Protein AF-A0AA92TUV5-F1 (afdb_monomer)

Foldseek 3Di:
DLLVVLCVPQPAQAPVPPPAGQSGDGDDVPDDDDSDDDNVRSSVVVVVQLVVQLVLQVLLPPCSSVLSSVCSPPNNVVSCPDPVVVVSVVVSPDGNVPNVPPD

InterPro domains:
  IPR002196 Glycoside hydrolase, family 24 [PF00959] (15-92)
  IPR023346 Lysozyme-like domain superfamily [SSF53955] (4-93)
  IPR023347 Lysozyme domain superfamily [G3DSA:1.10.530.40] (1-102)

Structure (mmCIF, N/CA/C/O backbone):
data_AF-A0AA92TUV5-F1
#
_entry.id   AF-A0AA92TUV5-F1
#
loop_
_atom_site.group_PDB
_atom_site.id
_atom_site.type_symbol
_atom_site.label_atom_id
_atom_site.label_alt_id
_atom_site.label_comp_id
_atom_site.label_asym_id
_atom_site.label_entity_id
_atom_site.label_seq_id
_atom_site.pdbx_PDB_ins_code
_atom_site.Cartn_x
_atom_site.Cartn_y
_atom_site.Cartn_z
_atom_site.occupancy
_atom_site.B_iso_or_equiv
_atom_site.auth_seq_id
_atom_site.auth_comp_id
_atom_site.auth_asym_id
_atom_site.auth_atom_id
_atom_site.pdbx_PDB_model_num
ATOM 1 N N . MET A 1 1 ? -0.036 -15.727 -0.694 1.00 75.81 1 MET A N 1
ATOM 2 C CA . MET A 1 1 ? 1.302 -15.327 -0.212 1.00 75.81 1 MET A CA 1
ATOM 3 C C . MET A 1 1 ? 1.334 -13.852 0.183 1.00 75.81 1 MET A C 1
ATOM 5 O O . MET A 1 1 ? 1.138 -13.599 1.359 1.00 75.81 1 MET A O 1
ATOM 9 N N . ALA A 1 2 ? 1.452 -12.888 -0.743 1.00 84.88 2 ALA A N 1
ATOM 10 C CA . ALA A 1 2 ? 1.657 -11.463 -0.411 1.00 84.88 2 ALA A CA 1
ATOM 11 C C . ALA A 1 2 ? 0.651 -10.871 0.600 1.00 84.88 2 ALA A C 1
ATOM 13 O O . ALA A 1 2 ? 1.059 -10.295 1.602 1.00 84.88 2 ALA A O 1
ATOM 14 N N . VAL A 1 3 ? -0.652 -11.098 0.391 1.00 89.19 3 VAL A N 1
ATOM 15 C CA . VAL A 1 3 ? -1.714 -10.643 1.311 1.00 89.19 3 VAL A CA 1
ATOM 16 C C . VAL A 1 3 ? -1.484 -11.153 2.736 1.00 89.19 3 VAL A C 1
ATOM 18 O O . VAL A 1 3 ? -1.498 -10.370 3.674 1.00 89.19 3 VAL A O 1
ATOM 21 N N . ALA A 1 4 ? -1.232 -12.454 2.907 1.00 90.12 4 ALA A N 1
ATOM 22 C CA . ALA A 1 4 ? -1.035 -13.049 4.229 1.00 90.12 4 ALA A CA 1
ATOM 23 C C . ALA A 1 4 ? 0.224 -12.507 4.926 1.00 90.12 4 ALA A C 1
ATOM 25 O O . ALA A 1 4 ? 0.201 -12.284 6.133 1.00 90.12 4 ALA A O 1
ATOM 26 N N . CYS A 1 5 ? 1.296 -12.253 4.166 1.00 88.88 5 CYS A N 1
ATOM 27 C CA . CYS A 1 5 ? 2.500 -11.616 4.692 1.00 88.88 5 CYS A CA 1
ATOM 28 C C . CYS A 1 5 ? 2.190 -10.206 5.209 1.00 88.88 5 CYS A C 1
ATOM 30 O O . CYS A 1 5 ? 2.459 -9.928 6.371 1.00 88.88 5 CYS A O 1
ATOM 32 N N . ILE A 1 6 ? 1.561 -9.352 4.395 1.00 89.12 6 ILE A N 1
ATOM 33 C CA . ILE A 1 6 ? 1.215 -7.975 4.791 1.00 89.12 6 ILE A CA 1
ATOM 34 C C . ILE A 1 6 ? 0.334 -7.984 6.042 1.00 89.12 6 ILE A C 1
ATOM 36 O O . ILE A 1 6 ? 0.649 -7.316 7.019 1.00 89.12 6 ILE A O 1
ATOM 40 N N . LYS A 1 7 ? -0.710 -8.820 6.071 1.00 92.19 7 LYS A N 1
ATOM 41 C CA . LYS A 1 7 ? -1.584 -8.939 7.245 1.00 92.19 7 LYS A CA 1
ATOM 42 C C . LY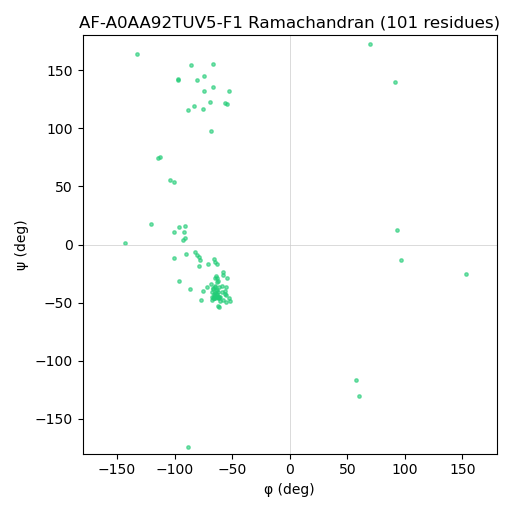S A 1 7 ? -0.836 -9.290 8.529 1.00 92.19 7 LYS A C 1
ATOM 44 O O . LYS A 1 7 ? -1.147 -8.737 9.578 1.00 92.19 7 LYS A O 1
ATOM 49 N N . LYS A 1 8 ? 0.118 -10.222 8.442 1.00 89.44 8 LYS A N 1
ATOM 50 C CA . LYS A 1 8 ? 0.894 -10.702 9.590 1.00 89.44 8 LYS A CA 1
ATOM 51 C C . LYS A 1 8 ? 1.810 -9.620 10.165 1.00 89.44 8 LYS A C 1
ATOM 53 O O . LYS A 1 8 ? 1.989 -9.593 11.376 1.00 89.44 8 LYS A O 1
ATOM 58 N N . TYR A 1 9 ? 2.405 -8.786 9.311 1.00 87.94 9 TYR A N 1
ATOM 59 C CA . TYR A 1 9 ? 3.414 -7.808 9.728 1.00 87.94 9 TYR A CA 1
ATOM 60 C C . TYR A 1 9 ? 2.851 -6.404 9.991 1.00 87.94 9 TYR A C 1
ATOM 62 O O . TYR A 1 9 ? 3.366 -5.732 10.877 1.00 87.94 9 TYR A O 1
ATOM 70 N N . GLU A 1 10 ? 1.798 -5.978 9.288 1.00 88.12 10 GLU A N 1
ATOM 71 C CA . GLU A 1 10 ? 1.174 -4.656 9.488 1.00 88.12 10 GLU A CA 1
ATOM 72 C C . GLU A 1 10 ? 0.106 -4.678 10.592 1.00 88.12 10 GLU A C 1
ATOM 74 O O . GLU A 1 10 ? -0.022 -3.745 11.381 1.00 88.12 10 GLU A O 1
ATOM 79 N N . GLY A 1 11 ? -0.673 -5.762 10.677 1.00 90.00 11 GLY A N 1
ATOM 80 C CA . GLY A 1 11 ? -1.845 -5.814 11.549 1.00 90.00 11 GLY A CA 1
ATOM 81 C C . GLY A 1 11 ? -3.000 -4.917 11.075 1.00 90.00 11 GLY A C 1
ATOM 82 O O . GLY A 1 11 ? -2.900 -4.175 10.099 1.00 90.00 11 GLY A O 1
ATOM 83 N N . LEU A 1 12 ? -4.157 -5.039 11.734 1.00 91.25 12 LEU A N 1
ATOM 84 C CA . LEU A 1 12 ? -5.365 -4.300 11.359 1.00 91.25 12 LEU A CA 1
ATOM 85 C C . LEU A 1 12 ? -5.412 -2.935 12.063 1.00 91.25 12 LEU A C 1
ATOM 87 O O . LEU A 1 12 ? -5.544 -2.842 13.284 1.00 91.25 12 LEU A O 1
ATOM 91 N N . HIS A 1 13 ? -5.359 -1.864 11.283 1.00 90.44 13 HIS A N 1
ATOM 92 C CA . HIS A 1 13 ? -5.416 -0.491 11.755 1.00 90.44 13 HIS A CA 1
ATOM 93 C C . HIS A 1 13 ? -6.833 -0.090 12.172 1.00 90.44 13 HIS A C 1
ATOM 95 O O . HIS A 1 13 ? -7.753 -0.013 11.357 1.00 90.44 13 HIS A O 1
ATOM 101 N N . GLY A 1 14 ? -6.983 0.211 13.464 1.00 86.88 14 GLY A N 1
ATOM 102 C CA . GLY A 1 14 ? -8.152 0.898 14.015 1.00 86.88 14 GLY A CA 1
ATOM 103 C C . GLY A 1 14 ? -8.041 2.435 14.002 1.00 86.88 14 GLY A C 1
ATOM 104 O O . GLY A 1 14 ? -7.033 2.984 13.556 1.00 86.88 14 GLY A O 1
ATOM 105 N N . PRO A 1 15 ? -9.021 3.148 14.595 1.00 86.00 15 PRO A N 1
ATOM 106 C CA . PRO A 1 15 ? -9.150 4.612 14.515 1.00 86.00 15 PRO A CA 1
ATOM 107 C C . PRO A 1 15 ? -7.955 5.426 15.024 1.00 86.00 15 PRO A C 1
ATOM 109 O O . PRO A 1 15 ? -7.779 6.571 14.622 1.00 86.00 15 PRO A O 1
ATOM 112 N N . LYS A 1 16 ? -7.139 4.846 15.911 1.00 87.25 16 LYS A N 1
ATOM 113 C CA . LYS A 1 16 ? -5.954 5.500 16.487 1.00 87.25 16 LYS A CA 1
ATOM 114 C C . LYS A 1 16 ? -4.805 5.665 15.485 1.00 87.25 16 LYS A C 1
ATOM 116 O O . LYS A 1 16 ? -3.909 6.456 15.738 1.00 87.25 16 LYS A O 1
ATOM 121 N N . HIS A 1 17 ? -4.835 4.944 14.363 1.00 85.25 17 HIS A N 1
ATOM 122 C CA . HIS A 1 17 ? -3.774 4.952 13.351 1.00 85.25 17 HIS A CA 1
ATOM 123 C C . HIS A 1 17 ? -4.059 5.909 12.187 1.00 85.25 17 HIS A C 1
ATOM 125 O O . HIS A 1 17 ? -3.421 5.805 11.140 1.00 85.25 17 HIS A O 1
ATOM 131 N N . HIS A 1 18 ? -5.018 6.831 12.336 1.00 82.25 18 HIS A N 1
ATOM 132 C CA . HIS A 1 18 ? -5.322 7.827 11.309 1.00 82.25 18 HIS A CA 1
ATOM 133 C C . HIS A 1 18 ? -4.036 8.575 10.888 1.00 82.25 18 HIS A C 1
ATOM 135 O O . HIS A 1 18 ? -3.276 8.992 11.763 1.00 82.25 18 HIS A O 1
ATOM 141 N N . PRO A 1 19 ? -3.752 8.742 9.580 1.00 90.00 19 PRO A N 1
ATOM 142 C CA . PRO A 1 19 ? -4.641 8.584 8.420 1.00 90.00 19 PRO A CA 1
ATOM 143 C C . PRO A 1 19 ? -4.679 7.187 7.768 1.00 90.00 19 PRO A C 1
ATOM 145 O O . PRO A 1 19 ? -5.145 7.060 6.635 1.00 90.00 19 PRO A O 1
ATOM 148 N N . TYR A 1 20 ? -4.198 6.138 8.435 1.00 90.88 20 TYR A N 1
ATOM 149 C CA . TYR A 1 20 ? -4.170 4.781 7.888 1.00 90.88 20 TYR A CA 1
ATOM 150 C C . TYR A 1 20 ? -5.366 3.936 8.344 1.00 90.88 20 TYR A C 1
ATOM 152 O O . TYR A 1 20 ? -5.799 4.008 9.495 1.00 90.88 20 TYR A O 1
ATOM 160 N N . VAL A 1 21 ? -5.876 3.101 7.438 1.00 92.06 21 VAL A N 1
ATOM 161 C CA . VAL A 1 21 ? -6.997 2.173 7.658 1.00 92.06 21 VAL A CA 1
ATOM 162 C C . VAL A 1 21 ? -6.663 0.776 7.131 1.00 92.06 21 VAL A C 1
ATOM 164 O O . VAL A 1 21 ? -5.726 0.598 6.351 1.00 92.06 21 VAL A O 1
ATOM 167 N N . GLY A 1 22 ? -7.432 -0.234 7.544 1.00 93.31 22 GLY A N 1
ATOM 168 C CA . GLY A 1 22 ? -7.237 -1.606 7.069 1.00 93.31 22 GLY A CA 1
ATOM 169 C C . GLY A 1 22 ? -5.843 -2.134 7.418 1.00 93.31 22 GLY A C 1
ATOM 170 O O . GLY A 1 22 ? -5.425 -2.016 8.559 1.00 93.31 22 GLY A O 1
ATOM 171 N N . TYR A 1 23 ? -5.115 -2.699 6.456 1.00 93.62 23 TYR A N 1
ATOM 172 C CA . TYR A 1 23 ? -3.740 -3.185 6.655 1.00 93.62 23 TYR A CA 1
ATOM 173 C C . TYR A 1 23 ? -2.706 -2.181 6.125 1.00 93.62 23 TYR A C 1
ATOM 175 O O . TYR A 1 23 ? -1.913 -2.515 5.247 1.00 93.62 23 TYR A O 1
ATOM 183 N N . GLY A 1 24 ? -2.779 -0.922 6.566 1.00 89.75 24 GLY A N 1
ATOM 184 C CA . GLY A 1 24 ? -1.813 0.111 6.162 1.00 89.75 24 GLY A CA 1
ATOM 185 C C . GLY A 1 24 ? -2.193 0.966 4.951 1.00 89.75 24 GLY A C 1
ATOM 186 O O . GLY A 1 24 ? -1.351 1.716 4.463 1.00 89.75 24 GLY A O 1
ATOM 187 N N . HIS A 1 25 ? -3.446 0.931 4.484 1.00 90.75 25 HIS A N 1
ATOM 188 C CA . HIS A 1 25 ? -3.891 1.822 3.405 1.00 90.75 25 HIS A CA 1
ATOM 189 C C . HIS A 1 25 ? -3.953 3.265 3.902 1.00 90.75 25 HIS A C 1
ATOM 191 O O . HIS A 1 25 ? -4.662 3.565 4.866 1.00 90.75 25 HIS A O 1
ATOM 197 N N . LYS A 1 26 ? -3.225 4.168 3.244 1.00 89.62 26 LYS A N 1
ATOM 198 C CA . LYS A 1 26 ? -3.274 5.599 3.546 1.00 89.62 26 LYS A CA 1
ATOM 199 C C . LYS A 1 26 ? -4.464 6.223 2.829 1.00 89.62 26 LYS A C 1
ATOM 201 O O . LYS A 1 26 ? -4.485 6.239 1.603 1.00 89.62 26 LYS A O 1
ATOM 206 N N . LEU A 1 27 ? -5.400 6.789 3.588 1.00 88.44 27 LEU A N 1
ATOM 207 C CA . LEU A 1 27 ? -6.536 7.522 3.030 1.00 88.44 27 LEU A CA 1
ATOM 208 C C . LEU A 1 27 ? -6.060 8.655 2.113 1.00 88.44 27 LEU A C 1
ATOM 210 O O . LEU A 1 27 ? -5.323 9.548 2.545 1.00 88.44 27 LEU A O 1
ATOM 214 N N . LEU A 1 28 ? -6.496 8.619 0.854 1.00 87.75 28 LEU A N 1
ATOM 215 C CA . LEU A 1 28 ? -6.272 9.698 -0.103 1.00 87.75 28 LEU A CA 1
ATOM 216 C C . LEU A 1 28 ? -7.367 10.773 0.019 1.00 87.75 28 LEU A C 1
ATOM 218 O O . LEU A 1 28 ? -8.486 10.470 0.446 1.00 87.75 28 LEU A O 1
ATOM 222 N N . PRO A 1 29 ? -7.089 12.033 -0.370 1.00 86.12 29 PRO A N 1
ATOM 223 C CA . PRO A 1 29 ? -8.108 13.078 -0.405 1.00 86.12 29 PRO A CA 1
ATOM 224 C C . PRO A 1 29 ? -9.320 12.640 -1.243 1.00 86.12 29 PRO A C 1
ATOM 226 O O . PRO A 1 29 ? -9.182 12.317 -2.419 1.00 86.12 29 PRO A O 1
ATOM 229 N N . GLY A 1 30 ? -10.504 12.609 -0.626 1.00 85.56 30 GLY A N 1
ATOM 230 C CA . GLY A 1 30 ? -11.758 12.198 -1.271 1.00 85.56 30 GLY A CA 1
ATOM 231 C C . GLY A 1 30 ? -12.168 10.738 -1.042 1.00 85.56 30 GLY A C 1
ATOM 232 O O . GLY A 1 30 ? -13.334 10.404 -1.258 1.00 85.56 30 GLY A O 1
ATOM 233 N N . GLU A 1 31 ? -11.280 9.877 -0.540 1.00 87.38 31 GLU A N 1
ATOM 234 C CA . GLU A 1 31 ? -11.659 8.520 -0.140 1.00 87.38 31 GLU A CA 1
ATOM 235 C C . GLU A 1 31 ? -12.442 8.532 1.179 1.00 87.38 31 GLU A C 1
ATOM 237 O O . GLU A 1 31 ? -12.040 9.144 2.168 1.00 87.38 31 GLU A O 1
ATOM 242 N N . LYS A 1 32 ? -13.573 7.820 1.206 1.00 84.38 32 LYS A N 1
ATOM 243 C CA . LYS A 1 32 ? -14.426 7.679 2.393 1.00 84.38 32 LYS A CA 1
ATOM 244 C C . LYS A 1 32 ? -14.399 6.238 2.890 1.00 84.38 32 LYS A C 1
ATOM 246 O O . LYS A 1 32 ? -15.356 5.492 2.699 1.00 84.38 32 LYS A O 1
ATOM 251 N N . PHE A 1 33 ? -13.300 5.843 3.529 1.00 86.56 33 PHE A N 1
ATOM 252 C CA . PHE A 1 33 ? -13.239 4.577 4.264 1.00 86.56 33 PHE A CA 1
ATOM 253 C C . PHE A 1 33 ? -13.498 4.793 5.754 1.00 86.56 33 PHE A C 1
ATOM 255 O O . PHE A 1 33 ? -13.047 5.770 6.349 1.00 86.56 33 PHE A O 1
ATOM 262 N N . SER A 1 34 ? -14.226 3.856 6.363 1.00 82.88 34 SER A N 1
ATOM 263 C CA . SER A 1 34 ? -14.424 3.846 7.812 1.00 82.88 34 SER A CA 1
ATOM 264 C C . SER A 1 34 ? -13.090 3.569 8.522 1.00 82.88 34 SER A C 1
ATOM 266 O O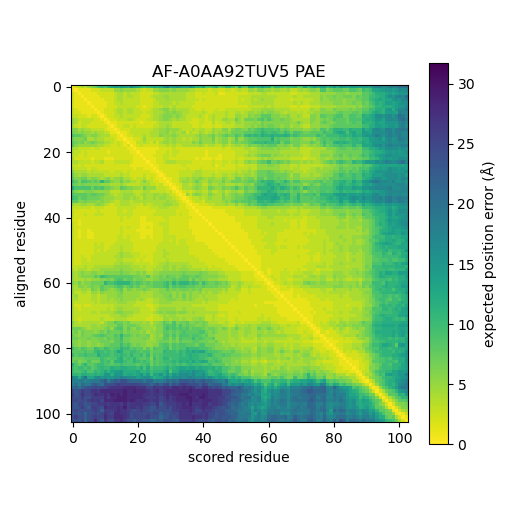 . SER A 1 34 ? -12.410 2.614 8.156 1.00 82.88 34 SER A O 1
ATOM 268 N N . PRO A 1 35 ? -12.734 4.299 9.593 1.00 78.81 35 PRO A N 1
ATOM 269 C CA . PRO A 1 35 ? -11.589 3.952 10.441 1.00 78.81 35 PRO A CA 1
ATOM 270 C C . PRO A 1 35 ? -11.768 2.634 11.216 1.00 78.81 35 PRO A C 1
ATOM 272 O O . PRO A 1 35 ? -10.822 2.126 11.814 1.00 78.81 35 PRO A O 1
ATOM 275 N N . ARG A 1 36 ? -12.992 2.087 11.251 1.00 85.25 36 ARG A N 1
ATOM 276 C CA . ARG A 1 36 ? -13.325 0.779 11.833 1.00 85.25 36 ARG A CA 1
ATOM 277 C C . ARG A 1 36 ? -13.779 -0.166 10.725 1.00 85.25 36 ARG A C 1
ATOM 279 O O . ARG A 1 36 ? -14.973 -0.415 10.567 1.00 85.25 36 ARG A O 1
ATOM 286 N N . MET A 1 37 ? -12.835 -0.652 9.928 1.00 90.38 37 MET A N 1
ATOM 287 C CA . MET A 1 37 ? -13.117 -1.691 8.936 1.00 90.38 37 MET A CA 1
ATOM 288 C C . MET A 1 37 ? -13.151 -3.067 9.594 1.00 90.38 37 MET A C 1
ATOM 290 O O . MET A 1 37 ? -12.332 -3.379 10.455 1.00 90.38 37 MET A O 1
ATOM 294 N N . THR A 1 38 ? -14.072 -3.913 9.140 1.00 93.12 38 THR A N 1
ATOM 295 C CA . THR A 1 38 ? -14.002 -5.350 9.427 1.00 93.12 38 THR A CA 1
ATOM 296 C C . THR A 1 38 ? -12.786 -5.961 8.734 1.00 93.12 38 THR A C 1
ATOM 298 O O . THR A 1 38 ? -12.344 -5.476 7.689 1.00 93.12 38 THR A O 1
ATOM 301 N N . GLU A 1 39 ? -12.278 -7.076 9.260 1.00 91.75 39 GLU A N 1
ATOM 302 C CA . GLU A 1 39 ? -11.146 -7.781 8.650 1.00 91.75 39 GLU A CA 1
ATOM 303 C C . GLU A 1 39 ? -11.417 -8.152 7.181 1.00 91.75 39 GLU A C 1
ATOM 305 O O . GLU A 1 39 ? -10.543 -8.033 6.324 1.00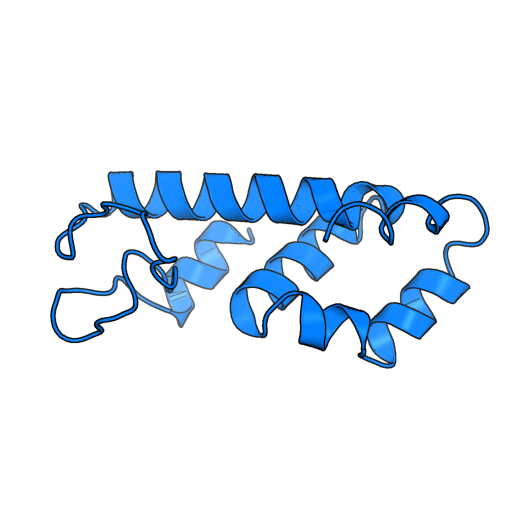 91.75 39 GLU A O 1
ATOM 310 N N . ARG A 1 40 ? -12.664 -8.522 6.863 1.00 93.62 40 ARG A N 1
ATOM 311 C CA . ARG A 1 40 ? -13.098 -8.839 5.497 1.00 93.62 40 ARG A CA 1
ATOM 312 C C . ARG A 1 40 ? -13.062 -7.621 4.573 1.00 93.62 40 ARG A C 1
ATOM 314 O O . ARG A 1 40 ? -12.619 -7.741 3.434 1.00 93.62 40 ARG A O 1
ATOM 321 N N . GLN A 1 41 ? -13.510 -6.456 5.044 1.00 93.94 41 GLN A N 1
ATOM 322 C CA . GLN A 1 41 ? -13.408 -5.213 4.272 1.00 93.94 41 GLN A CA 1
ATOM 323 C C . GLN A 1 41 ? -11.941 -4.822 4.060 1.00 93.94 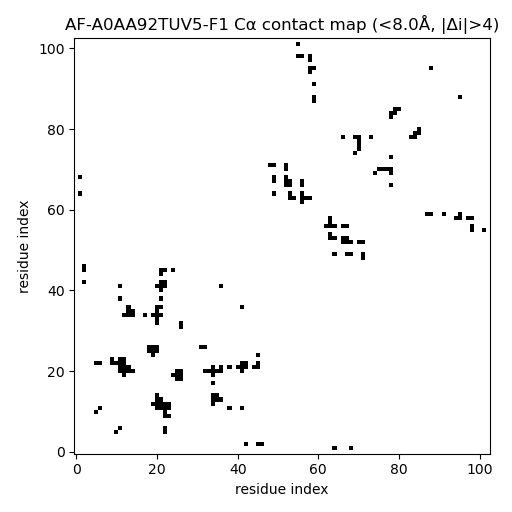41 GLN A C 1
ATOM 325 O O . GLN A 1 41 ? -11.571 -4.420 2.959 1.00 93.94 41 GLN A O 1
ATOM 330 N N . ALA A 1 42 ? -11.102 -4.967 5.089 1.00 94.19 42 ALA A N 1
ATOM 331 C CA . ALA A 1 42 ? -9.679 -4.657 5.007 1.00 94.19 42 ALA A CA 1
ATOM 332 C C . ALA A 1 42 ? -8.929 -5.614 4.065 1.00 94.19 42 ALA A C 1
ATOM 334 O O . ALA A 1 42 ? -8.077 -5.172 3.300 1.00 94.19 42 ALA A O 1
ATOM 335 N N . ASP A 1 43 ? 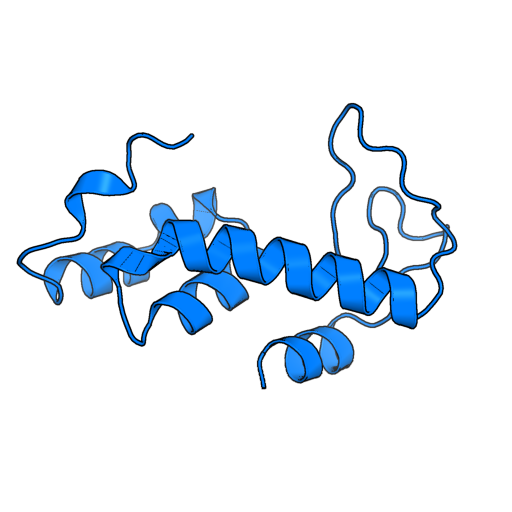-9.278 -6.906 4.057 1.00 94.56 43 ASP A N 1
ATOM 336 C CA . ASP A 1 43 ? -8.761 -7.888 3.095 1.00 94.56 43 ASP A CA 1
ATOM 337 C C . ASP A 1 43 ? -9.138 -7.526 1.656 1.00 94.56 43 ASP A C 1
ATOM 339 O O . ASP A 1 43 ? -8.292 -7.565 0.762 1.00 94.56 43 ASP A O 1
ATOM 343 N N . ALA A 1 44 ? -10.398 -7.138 1.433 1.00 94.56 44 ALA A N 1
ATOM 344 C CA . ALA A 1 44 ? -10.877 -6.736 0.117 1.00 94.56 44 ALA A CA 1
ATOM 345 C C . ALA A 1 44 ? -10.157 -5.479 -0.397 1.00 94.56 44 ALA A C 1
ATOM 347 O O . ALA A 1 44 ? -9.754 -5.450 -1.563 1.00 94.56 44 ALA A O 1
ATOM 348 N N . LEU A 1 45 ? -9.951 -4.482 0.472 1.00 93.56 45 LEU A N 1
ATOM 349 C CA . LEU A 1 45 ? -9.187 -3.272 0.159 1.00 93.56 45 LEU A CA 1
ATOM 350 C C . LEU A 1 45 ? -7.737 -3.618 -0.202 1.00 93.56 45 LEU A C 1
ATOM 352 O O . LEU A 1 45 ? -7.313 -3.344 -1.322 1.00 93.56 45 LEU A O 1
ATOM 356 N N . LEU A 1 46 ? -7.041 -4.360 0.665 1.00 93.38 46 LEU A N 1
ATOM 357 C CA . LEU A 1 46 ? -5.659 -4.795 0.444 1.00 93.38 46 LEU A CA 1
ATOM 358 C C . LEU A 1 46 ? -5.492 -5.555 -0.883 1.00 93.38 46 LEU A C 1
ATOM 360 O O . LEU A 1 46 ? -4.555 -5.315 -1.646 1.00 93.38 46 LEU A O 1
ATOM 364 N N . ARG A 1 47 ? -6.417 -6.466 -1.206 1.00 93.94 47 ARG A N 1
ATOM 365 C CA . ARG A 1 47 ? -6.414 -7.182 -2.493 1.00 93.94 47 ARG A CA 1
ATOM 366 C C . ARG A 1 47 ? -6.656 -6.255 -3.680 1.00 93.94 47 ARG A C 1
ATOM 368 O O . ARG A 1 47 ? -6.104 -6.502 -4.751 1.00 93.94 47 ARG A O 1
ATOM 375 N N . SER A 1 48 ? -7.497 -5.236 -3.519 1.00 92.94 48 SER A N 1
ATOM 376 C CA . SER A 1 48 ? -7.760 -4.236 -4.555 1.00 92.94 48 SER A CA 1
ATOM 377 C C . SER A 1 48 ? -6.513 -3.410 -4.851 1.00 92.94 48 SER A C 1
ATOM 379 O O . SER A 1 48 ? -6.129 -3.278 -6.014 1.00 92.94 48 SER A O 1
ATOM 381 N N . ASP A 1 49 ? -5.826 -2.943 -3.811 1.00 90.62 49 ASP A N 1
ATOM 382 C CA . ASP A 1 49 ? -4.623 -2.126 -3.954 1.00 90.62 49 ASP A CA 1
ATOM 383 C C . ASP A 1 49 ? -3.475 -2.926 -4.557 1.00 90.62 49 ASP A C 1
ATOM 385 O O . ASP A 1 49 ? -2.877 -2.497 -5.543 1.00 90.62 49 ASP A O 1
ATOM 389 N N . LEU A 1 50 ? -3.241 -4.152 -4.076 1.00 90.31 50 LEU A N 1
ATOM 390 C CA . LEU A 1 50 ? -2.260 -5.048 -4.689 1.00 90.31 50 LEU A CA 1
ATOM 391 C C . LEU A 1 50 ? -2.577 -5.338 -6.157 1.00 90.31 50 LEU A C 1
ATOM 393 O O . LEU A 1 50 ? -1.652 -5.436 -6.958 1.00 90.31 50 LEU A O 1
ATOM 397 N N . ARG A 1 51 ? -3.855 -5.448 -6.542 1.00 90.88 51 ARG A N 1
ATOM 398 C CA . ARG A 1 51 ? -4.242 -5.643 -7.947 1.00 90.88 51 ARG A CA 1
ATOM 399 C C . ARG A 1 51 ? -3.885 -4.426 -8.802 1.00 90.88 51 ARG A C 1
ATOM 401 O O . ARG A 1 51 ? -3.327 -4.610 -9.882 1.00 90.88 51 ARG A O 1
ATOM 408 N N . LYS A 1 52 ? -4.155 -3.206 -8.322 1.00 89.69 52 LYS A N 1
ATOM 409 C CA . LYS A 1 52 ? -3.767 -1.956 -9.005 1.00 89.69 52 LYS A CA 1
ATOM 410 C C . LYS A 1 52 ? -2.245 -1.853 -9.139 1.00 89.69 52 LYS A C 1
ATOM 412 O O . LYS A 1 52 ? -1.737 -1.592 -10.225 1.00 89.69 52 LYS A O 1
ATOM 417 N N . LEU A 1 53 ? -1.515 -2.143 -8.063 1.00 88.12 53 LEU A N 1
ATOM 418 C CA . LEU A 1 53 ? -0.051 -2.140 -8.043 1.00 88.12 53 LEU A CA 1
ATOM 419 C C . LEU A 1 53 ? 0.532 -3.189 -9.002 1.00 88.12 53 LEU A C 1
ATOM 421 O O . LEU A 1 53 ? 1.409 -2.874 -9.801 1.00 88.12 53 LEU A O 1
ATOM 425 N N . CYS A 1 54 ? 0.007 -4.417 -8.997 1.00 88.50 54 CYS A N 1
ATOM 426 C CA . CYS A 1 54 ? 0.422 -5.459 -9.940 1.00 88.50 54 CYS A CA 1
ATOM 427 C C . CYS A 1 54 ? 0.146 -5.058 -11.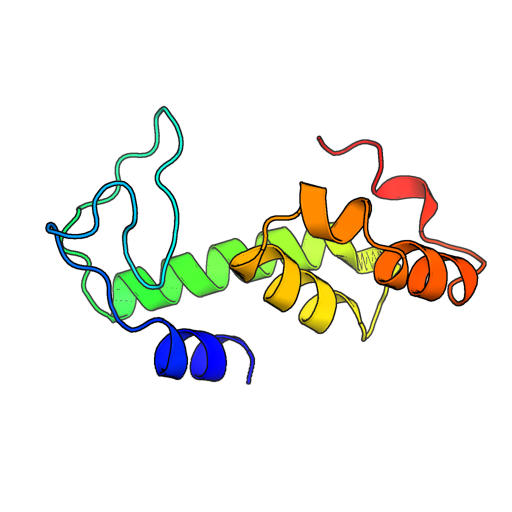394 1.00 88.50 54 CYS A C 1
ATOM 429 O O . CYS A 1 54 ? 0.949 -5.371 -12.268 1.00 88.50 54 CYS A O 1
ATOM 431 N N . ALA A 1 55 ? -0.966 -4.365 -11.663 1.00 87.94 55 ALA A N 1
ATOM 432 C CA . ALA A 1 55 ? -1.271 -3.861 -12.998 1.00 87.94 55 ALA A CA 1
ATOM 433 C C . ALA A 1 55 ? -0.247 -2.811 -13.458 1.00 87.94 55 ALA A C 1
ATOM 435 O O . ALA A 1 55 ? 0.179 -2.863 -14.611 1.00 87.94 55 ALA A O 1
ATOM 436 N N . MET A 1 56 ? 0.209 -1.929 -12.560 1.00 84.38 56 MET A N 1
ATOM 437 C CA . MET A 1 56 ? 1.278 -0.969 -12.862 1.00 84.38 56 MET A CA 1
ATOM 438 C C . MET A 1 56 ? 2.608 -1.653 -13.182 1.00 84.38 56 MET A C 1
ATOM 440 O O . MET A 1 56 ? 3.300 -1.233 -14.100 1.00 84.38 56 MET A O 1
ATOM 444 N N . PHE A 1 57 ? 2.957 -2.734 -12.482 1.00 83.31 57 PHE A N 1
ATOM 445 C CA . PHE A 1 57 ? 4.208 -3.462 -12.720 1.00 83.31 57 PHE A CA 1
ATOM 446 C C . PHE A 1 57 ? 4.084 -4.612 -13.723 1.00 83.31 57 PHE A C 1
ATOM 448 O O . PHE A 1 57 ? 5.031 -5.377 -13.868 1.00 83.31 57 PHE A O 1
ATOM 455 N N . ARG A 1 58 ? 2.968 -4.740 -14.453 1.00 84.50 58 ARG A N 1
ATOM 456 C CA . ARG A 1 58 ? 2.680 -5.906 -15.312 1.00 84.50 58 ARG A CA 1
ATOM 457 C C . ARG A 1 58 ? 3.776 -6.212 -16.341 1.00 84.50 58 ARG A C 1
ATOM 459 O O . ARG A 1 58 ? 3.960 -7.371 -16.703 1.00 84.50 58 ARG A O 1
ATOM 466 N N . GLY A 1 59 ? 4.518 -5.195 -16.786 1.00 80.69 59 GLY A N 1
ATOM 467 C CA . GLY A 1 59 ? 5.653 -5.349 -17.701 1.00 80.69 59 GLY A CA 1
ATOM 468 C C . GLY A 1 59 ? 6.819 -6.177 -17.143 1.00 80.69 59 GLY A C 1
ATOM 469 O O . GLY A 1 59 ? 7.633 -6.651 -17.925 1.00 80.69 59 GLY A O 1
ATOM 470 N N . PHE A 1 60 ? 6.881 -6.390 -15.825 1.00 80.44 60 PHE A N 1
ATOM 471 C CA . PHE A 1 60 ? 7.909 -7.179 -15.135 1.00 80.44 60 PHE A CA 1
ATOM 472 C C . PHE A 1 60 ? 7.521 -8.657 -14.947 1.00 80.44 60 PHE A C 1
ATOM 474 O O . PHE A 1 60 ? 8.238 -9.421 -14.302 1.00 80.44 60 PHE A O 1
ATOM 481 N N . GLY A 1 61 ? 6.372 -9.093 -15.479 1.00 84.75 61 GLY A N 1
ATOM 482 C CA . GLY A 1 61 ? 5.969 -10.499 -15.469 1.00 84.75 61 GLY A CA 1
ATO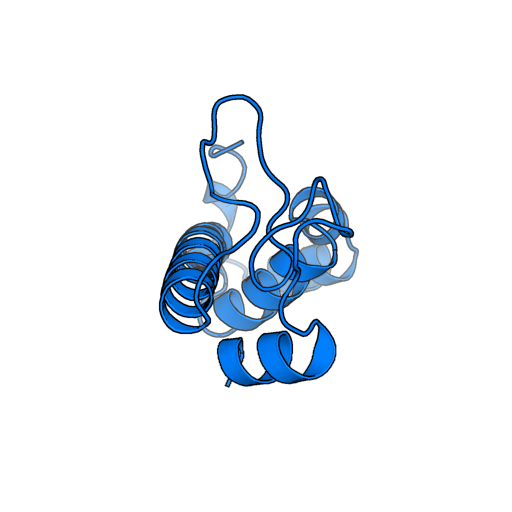M 483 C C . GLY A 1 61 ? 5.894 -11.080 -14.053 1.00 84.75 61 GLY A C 1
ATOM 484 O O . GLY A 1 61 ? 5.089 -10.629 -13.236 1.00 84.75 61 GLY A O 1
ATOM 485 N N . ARG A 1 62 ? 6.733 -12.079 -13.751 1.00 82.44 62 ARG A N 1
ATOM 486 C CA . ARG A 1 62 ? 6.765 -12.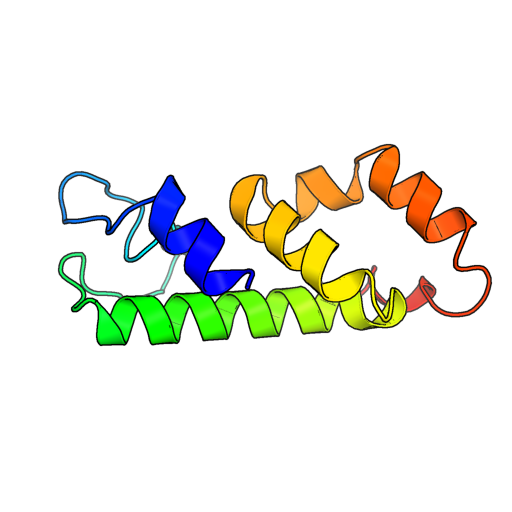753 -12.437 1.00 82.44 62 ARG A CA 1
ATOM 487 C C . ARG A 1 62 ? 7.152 -11.811 -11.290 1.00 82.44 62 ARG A C 1
ATOM 489 O O . ARG A 1 62 ? 6.654 -11.988 -10.180 1.00 82.44 62 ARG A O 1
ATOM 496 N N . ASP A 1 63 ? 7.941 -10.775 -11.570 1.00 85.44 63 ASP A N 1
ATOM 497 C CA . ASP A 1 63 ? 8.394 -9.812 -10.560 1.00 85.44 63 ASP A CA 1
ATOM 498 C C . ASP A 1 63 ? 7.335 -8.748 -10.232 1.00 85.44 63 ASP A C 1
ATOM 500 O O . ASP A 1 63 ? 7.465 -8.024 -9.243 1.00 85.44 63 ASP A O 1
ATOM 504 N N . SER A 1 64 ? 6.233 -8.689 -10.994 1.00 85.81 64 SER A N 1
ATOM 505 C CA . SER A 1 64 ? 5.153 -7.712 -10.783 1.00 85.81 64 SER A CA 1
ATOM 506 C C . SER A 1 64 ? 4.576 -7.778 -9.368 1.00 85.81 64 SER A C 1
ATOM 508 O O . SER A 1 64 ? 4.299 -6.746 -8.761 1.00 85.81 64 SER A O 1
ATOM 510 N N . LEU A 1 65 ? 4.413 -8.988 -8.816 1.00 86.25 65 LEU A N 1
ATOM 511 C CA . LEU A 1 65 ? 3.862 -9.179 -7.471 1.00 86.25 65 LEU A CA 1
ATOM 512 C C . LEU A 1 65 ? 4.848 -8.747 -6.377 1.00 86.25 65 LEU A C 1
ATOM 514 O O . LEU A 1 65 ? 4.434 -8.198 -5.353 1.00 86.25 65 LEU A O 1
ATOM 518 N N . LEU A 1 66 ? 6.145 -8.977 -6.592 1.00 87.50 66 LEU A N 1
ATOM 519 C CA . LEU A 1 66 ? 7.196 -8.556 -5.669 1.00 87.50 66 LEU A CA 1
ATOM 520 C C . LEU A 1 66 ? 7.296 -7.028 -5.635 1.00 87.50 66 LEU A C 1
ATOM 522 O O . LEU A 1 66 ? 7.266 -6.434 -4.557 1.00 87.50 66 LEU A O 1
ATOM 526 N N . LEU A 1 67 ? 7.330 -6.394 -6.811 1.00 86.88 67 LEU A N 1
ATOM 527 C CA . LEU A 1 67 ? 7.336 -4.937 -6.944 1.00 86.88 67 LEU A CA 1
ATOM 528 C C . LEU A 1 67 ? 6.065 -4.314 -6.365 1.00 86.88 67 LEU A C 1
ATOM 530 O O . LEU A 1 67 ? 6.161 -3.322 -5.649 1.00 86.88 67 LEU A O 1
ATOM 534 N N . ALA A 1 68 ? 4.897 -4.923 -6.588 1.00 89.12 68 ALA A N 1
ATOM 535 C CA . ALA A 1 68 ? 3.640 -4.473 -6.000 1.00 89.12 68 ALA A CA 1
ATOM 536 C C . ALA A 1 68 ? 3.657 -4.538 -4.467 1.00 89.12 68 ALA A C 1
ATOM 538 O O . ALA A 1 68 ? 3.274 -3.576 -3.811 1.00 89.12 68 ALA A O 1
ATOM 539 N N . THR A 1 69 ? 4.142 -5.640 -3.891 1.00 88.56 69 THR A N 1
ATOM 540 C CA . THR A 1 69 ? 4.239 -5.804 -2.430 1.00 88.56 69 THR A CA 1
ATOM 541 C C . THR A 1 69 ? 5.206 -4.786 -1.823 1.00 88.56 69 THR A C 1
ATOM 543 O O . THR A 1 69 ? 4.900 -4.159 -0.814 1.00 88.56 69 THR A O 1
ATOM 546 N N . LEU A 1 70 ? 6.358 -4.565 -2.462 1.00 86.81 70 LEU A N 1
ATOM 547 C CA . LEU A 1 70 ? 7.322 -3.565 -2.013 1.00 86.81 70 LEU A CA 1
ATOM 548 C C . LEU A 1 70 ? 6.740 -2.150 -2.118 1.00 86.81 70 LEU A C 1
ATOM 550 O O . LEU A 1 70 ? 6.839 -1.368 -1.177 1.00 86.81 70 LEU A O 1
ATOM 554 N N . ALA A 1 71 ? 6.101 -1.834 -3.244 1.00 87.19 71 ALA A N 1
ATOM 555 C CA . ALA A 1 71 ? 5.486 -0.538 -3.497 1.00 87.19 71 ALA A CA 1
ATOM 556 C C . ALA A 1 71 ? 4.316 -0.241 -2.558 1.00 87.19 71 ALA A C 1
ATOM 558 O O . ALA A 1 71 ? 4.096 0.926 -2.246 1.00 87.19 71 ALA A O 1
ATOM 559 N N . TYR A 1 72 ? 3.612 -1.271 -2.085 1.00 85.75 72 TYR A N 1
ATOM 560 C CA . TYR A 1 72 ? 2.607 -1.135 -1.036 1.00 85.75 72 TYR A CA 1
ATOM 561 C C . TYR A 1 72 ? 3.240 -0.641 0.277 1.00 85.75 72 TYR A C 1
ATOM 563 O O . TYR A 1 72 ? 2.750 0.317 0.861 1.00 85.75 72 TYR A O 1
ATOM 571 N N . ASN A 1 73 ? 4.383 -1.208 0.685 1.00 83.19 73 ASN A N 1
ATOM 572 C CA . ASN A 1 73 ? 5.041 -0.857 1.952 1.00 83.19 73 ASN A CA 1
ATOM 573 C C . ASN A 1 73 ? 5.812 0.474 1.904 1.00 83.19 73 ASN A C 1
ATOM 575 O O . ASN A 1 73 ? 5.698 1.300 2.805 1.00 83.19 73 ASN A O 1
ATOM 579 N N . VAL A 1 74 ? 6.638 0.699 0.874 1.00 82.56 74 VAL A N 1
ATOM 580 C CA . VAL A 1 74 ? 7.522 1.887 0.818 1.00 82.56 74 VAL A CA 1
ATOM 581 C C . VAL A 1 74 ? 6.986 3.013 -0.067 1.00 82.56 74 VAL A C 1
ATOM 583 O O . VAL A 1 74 ? 7.506 4.132 -0.023 1.00 82.56 74 VAL A O 1
ATOM 586 N N . GLY A 1 75 ? 5.947 2.739 -0.856 1.00 83.44 75 GLY A N 1
ATOM 587 C CA . GLY A 1 75 ? 5.376 3.646 -1.845 1.00 83.44 75 GLY A CA 1
ATOM 588 C C . GLY A 1 75 ? 5.989 3.483 -3.240 1.00 83.44 75 GLY A C 1
ATOM 589 O O . GLY A 1 75 ? 7.208 3.378 -3.406 1.00 83.44 75 GLY A O 1
ATOM 590 N N . CYS A 1 76 ? 5.137 3.547 -4.270 1.00 80.19 76 CYS A N 1
ATOM 591 C CA . CYS A 1 76 ? 5.520 3.393 -5.680 1.00 80.19 76 CYS A CA 1
ATOM 592 C C . CYS A 1 76 ? 6.670 4.317 -6.103 1.00 80.19 76 CYS A C 1
ATOM 594 O O . CYS A 1 76 ? 7.640 3.859 -6.702 1.00 80.19 76 CYS A O 1
ATOM 596 N N . GLY A 1 77 ? 6.608 5.603 -5.741 1.00 79.81 77 GLY A N 1
ATOM 597 C CA . GLY A 1 77 ? 7.631 6.578 -6.131 1.00 79.81 77 GLY A CA 1
ATOM 598 C C . GLY A 1 77 ? 9.028 6.261 -5.587 1.00 79.81 77 GLY A C 1
ATOM 599 O O . GLY A 1 77 ? 10.021 6.541 -6.257 1.00 79.81 77 GLY A O 1
ATOM 600 N N . LYS A 1 78 ? 9.130 5.635 -4.404 1.00 80.81 78 LYS A N 1
ATOM 601 C CA . LYS A 1 78 ? 10.423 5.196 -3.854 1.00 80.81 78 LYS A CA 1
ATOM 602 C C . LYS A 1 78 ? 10.936 3.950 -4.566 1.00 80.81 78 LYS A C 1
ATOM 604 O O . LYS A 1 78 ? 12.124 3.878 -4.868 1.00 80.81 78 LYS A O 1
ATOM 609 N N . VAL A 1 79 ? 10.047 3.002 -4.875 1.00 83.62 79 VAL A N 1
ATOM 610 C CA . VAL A 1 79 ? 10.410 1.794 -5.631 1.00 83.62 79 VAL A CA 1
ATOM 611 C C . VAL A 1 79 ? 10.944 2.164 -7.008 1.00 83.62 79 VAL A C 1
ATOM 613 O O . VAL A 1 79 ? 12.036 1.724 -7.355 1.00 83.62 79 VAL A O 1
ATOM 616 N N . MET A 1 80 ? 10.254 3.031 -7.752 1.00 79.31 80 MET A N 1
ATOM 617 C CA . MET A 1 80 ? 10.670 3.426 -9.105 1.00 79.31 80 MET A CA 1
ATOM 618 C C . MET A 1 80 ? 12.024 4.149 -9.135 1.00 79.31 80 MET A C 1
ATOM 620 O O . MET A 1 80 ? 12.786 3.990 -10.083 1.00 79.31 80 MET A O 1
ATOM 624 N N . LYS A 1 81 ? 12.360 4.905 -8.083 1.00 80.56 81 LYS A N 1
ATOM 625 C CA . LYS A 1 81 ? 13.658 5.592 -7.948 1.00 80.56 81 LYS A CA 1
ATOM 626 C C . LYS A 1 81 ? 14.777 4.688 -7.419 1.00 80.56 81 LYS A C 1
ATOM 628 O O . LYS A 1 81 ? 15.928 5.113 -7.340 1.00 80.56 81 LYS A O 1
ATOM 633 N N . SER A 1 82 ? 14.464 3.459 -7.014 1.00 82.25 82 SER A N 1
ATOM 634 C CA . SER A 1 82 ? 15.450 2.554 -6.432 1.00 82.25 82 SER A CA 1
ATOM 635 C C . SER A 1 82 ? 16.388 1.974 -7.495 1.00 82.25 82 SER A C 1
ATOM 637 O O . SER A 1 82 ? 15.981 1.624 -8.605 1.00 82.25 82 SER A O 1
ATOM 639 N N . ARG A 1 83 ? 17.658 1.760 -7.122 1.00 80.44 83 ARG A N 1
ATOM 640 C CA . ARG A 1 83 ? 18.617 1.021 -7.966 1.00 80.44 83 ARG A CA 1
ATOM 641 C C . ARG A 1 83 ? 18.142 -0.400 -8.286 1.00 80.44 83 ARG A C 1
ATOM 643 O O . ARG A 1 83 ? 18.541 -0.957 -9.304 1.00 80.44 83 ARG A O 1
ATOM 650 N N . MET A 1 84 ? 17.308 -0.993 -7.427 1.00 79.75 84 MET A N 1
ATOM 651 C CA . MET A 1 84 ? 16.717 -2.309 -7.668 1.00 79.75 84 MET A CA 1
ATOM 652 C C . MET A 1 84 ? 15.756 -2.292 -8.852 1.00 79.75 84 MET A C 1
ATOM 654 O O . MET A 1 84 ? 15.873 -3.152 -9.720 1.00 79.75 84 MET A O 1
ATOM 658 N N . TYR A 1 85 ? 14.869 -1.298 -8.922 1.00 80.00 85 TYR A N 1
ATOM 659 C CA . TYR A 1 85 ? 13.971 -1.127 -10.061 1.00 80.00 85 TYR A CA 1
ATOM 660 C C . TYR A 1 85 ? 14.757 -0.915 -11.357 1.00 80.00 85 TYR A C 1
ATOM 662 O O . TYR A 1 85 ? 14.503 -1.611 -12.331 1.00 80.00 85 TYR A O 1
ATOM 670 N N . ALA A 1 86 ? 15.787 -0.061 -11.344 1.00 77.06 86 ALA A N 1
ATOM 671 C CA . ALA A 1 86 ? 16.664 0.137 -12.503 1.00 77.06 86 ALA A CA 1
ATOM 672 C C . ALA A 1 86 ? 17.355 -1.166 -12.959 1.00 77.06 86 ALA A C 1
ATOM 674 O O . ALA A 1 86 ? 17.414 -1.456 -14.152 1.00 77.06 86 ALA A O 1
ATOM 675 N N . LYS A 1 87 ? 17.826 -1.997 -12.017 1.00 78.56 87 LYS A N 1
ATOM 676 C CA . LYS A 1 87 ? 18.412 -3.313 -12.325 1.00 78.56 87 LYS A CA 1
ATOM 677 C C . LYS A 1 87 ? 17.387 -4.304 -12.876 1.00 78.56 87 LYS A C 1
ATOM 679 O O . LYS A 1 87 ? 17.716 -5.050 -13.790 1.00 78.56 87 LYS A O 1
ATOM 684 N N . MET A 1 88 ? 16.174 -4.343 -12.325 1.00 75.12 88 MET A N 1
ATOM 685 C CA . MET A 1 88 ? 15.111 -5.216 -12.836 1.00 75.12 88 MET A CA 1
ATOM 686 C C . MET A 1 88 ? 14.623 -4.761 -14.211 1.00 75.12 88 MET A C 1
ATOM 688 O O . MET A 1 88 ? 14.336 -5.594 -15.060 1.00 75.12 88 MET A O 1
ATOM 692 N N . PHE A 1 89 ? 14.607 -3.451 -14.456 1.00 68.88 89 PHE A N 1
ATOM 693 C CA . PHE A 1 89 ? 14.278 -2.873 -15.753 1.00 68.88 89 PHE A CA 1
ATOM 694 C C . PHE A 1 89 ? 15.337 -3.226 -16.802 1.00 68.88 89 PHE A C 1
ATOM 696 O O . PHE A 1 89 ? 14.992 -3.703 -17.873 1.00 68.88 89 PHE A O 1
ATOM 703 N N . SER A 1 90 ? 16.624 -3.088 -16.466 1.00 66.25 90 SER A N 1
ATOM 704 C CA . SER A 1 90 ? 17.742 -3.444 -17.354 1.00 66.25 90 SER A CA 1
ATOM 705 C C . SER A 1 90 ? 17.813 -4.937 -17.694 1.00 66.25 90 SER A C 1
ATOM 707 O O . SER A 1 90 ? 18.336 -5.283 -18.746 1.00 66.25 90 SER A O 1
ATOM 709 N N . LYS A 1 91 ? 17.304 -5.827 -16.832 1.00 64.12 91 LYS A N 1
ATOM 710 C CA . LYS A 1 91 ? 17.194 -7.266 -17.132 1.00 64.12 91 LYS A CA 1
ATOM 711 C C . LYS A 1 91 ? 16.003 -7.609 -18.029 1.00 64.12 91 LYS A C 1
ATOM 713 O O . LYS A 1 91 ? 15.974 -8.692 -18.601 1.00 64.12 91 LYS A O 1
ATOM 718 N N . ASN A 1 92 ? 15.021 -6.717 -18.116 1.00 61.78 92 ASN A N 1
ATOM 719 C CA . ASN A 1 92 ? 13.775 -6.906 -18.847 1.00 61.78 92 ASN A CA 1
ATOM 720 C C . ASN A 1 92 ? 13.825 -6.101 -20.155 1.00 61.78 92 ASN A C 1
ATOM 722 O O . ASN A 1 92 ? 12.997 -5.219 -20.395 1.00 61.78 92 ASN A O 1
ATOM 726 N N . ASP A 1 93 ? 14.859 -6.365 -20.954 1.00 53.56 93 ASP A N 1
ATOM 727 C CA . ASP A 1 93 ? 15.111 -5.699 -22.228 1.00 53.56 93 ASP A CA 1
ATOM 728 C C . ASP A 1 93 ? 14.025 -6.124 -23.236 1.00 53.56 93 ASP A C 1
ATOM 730 O O . ASP A 1 93 ? 14.049 -7.230 -23.775 1.00 53.56 93 ASP A O 1
ATOM 734 N N . GLY A 1 94 ? 12.990 -5.286 -23.393 1.00 53.03 94 GLY A N 1
ATOM 735 C CA . GLY A 1 94 ? 11.956 -5.473 -24.419 1.00 53.03 94 GLY A CA 1
ATOM 736 C C . GLY A 1 94 ? 10.558 -4.894 -24.154 1.00 53.03 94 GLY A C 1
ATOM 737 O O . GLY A 1 94 ? 9.861 -4.589 -25.116 1.00 53.03 94 GLY A O 1
ATOM 738 N N . THR A 1 95 ? 10.102 -4.693 -22.905 1.00 52.06 95 THR A N 1
ATOM 739 C CA . THR A 1 95 ? 8.653 -4.397 -22.684 1.00 52.06 95 THR A CA 1
ATOM 740 C C . THR A 1 95 ? 8.279 -3.405 -21.580 1.00 52.06 95 THR A C 1
ATOM 742 O O . THR A 1 95 ? 7.095 -3.128 -21.381 1.00 52.06 95 THR A O 1
ATOM 745 N N . ALA A 1 96 ? 9.234 -2.807 -20.868 1.00 52.19 96 ALA A N 1
ATOM 746 C CA . ALA A 1 96 ? 8.919 -1.983 -19.692 1.00 52.19 96 ALA A CA 1
ATOM 747 C C . ALA A 1 96 ? 8.710 -0.473 -19.974 1.00 52.19 96 ALA A C 1
ATOM 749 O O . ALA A 1 96 ? 8.469 0.296 -19.046 1.00 52.19 96 ALA A O 1
ATOM 750 N N . SER A 1 97 ? 8.716 -0.035 -21.240 1.00 47.19 97 SER A N 1
ATOM 751 C CA . SER A 1 97 ? 8.596 1.387 -21.630 1.00 47.19 97 SER A CA 1
ATOM 752 C C . SER A 1 97 ? 7.246 2.052 -21.270 1.00 47.19 97 SER A C 1
ATOM 754 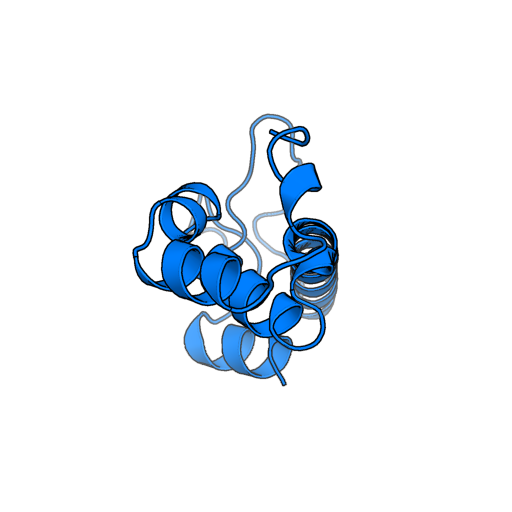O O . SER A 1 97 ? 7.142 3.273 -21.225 1.00 47.19 97 SER A O 1
ATOM 756 N N . ARG A 1 98 ? 6.198 1.287 -20.927 1.00 47.09 98 ARG A N 1
ATOM 757 C CA . ARG A 1 98 ? 4.842 1.842 -20.723 1.00 47.09 98 ARG A CA 1
ATOM 758 C C . ARG A 1 98 ? 4.499 2.301 -19.302 1.00 47.09 98 ARG A C 1
ATOM 760 O O . ARG A 1 98 ? 3.450 2.911 -19.119 1.00 47.09 98 ARG A O 1
ATOM 767 N N . CYS A 1 99 ? 5.340 2.044 -18.300 1.00 43.97 99 CYS A N 1
ATOM 768 C CA . CYS A 1 99 ? 4.985 2.364 -16.907 1.00 43.97 99 CYS A CA 1
ATOM 769 C C . CYS A 1 99 ? 5.156 3.854 -16.546 1.00 43.97 99 CYS A C 1
ATOM 771 O O . CYS A 1 99 ? 4.693 4.272 -15.491 1.00 43.97 99 CYS A O 1
ATOM 773 N N . LEU A 1 100 ? 5.790 4.658 -17.411 1.00 46.50 100 LEU A N 1
ATOM 774 C CA . LEU A 1 100 ? 6.006 6.096 -17.187 1.00 46.50 100 LEU A CA 1
ATOM 775 C C . LEU A 1 100 ? 4.766 6.970 -17.452 1.00 46.50 100 LEU A C 1
ATOM 777 O O . LEU A 1 100 ? 4.762 8.120 -17.039 1.00 46.50 100 LEU A O 1
ATOM 781 N N . ALA A 1 101 ? 3.722 6.447 -18.105 1.00 37.09 101 ALA A N 1
ATOM 782 C CA . ALA A 1 101 ? 2.570 7.245 -18.549 1.00 37.09 101 ALA A CA 1
ATOM 783 C C . ALA A 1 101 ? 1.320 7.148 -17.645 1.00 37.09 101 ALA A C 1
ATOM 785 O O . ALA A 1 101 ? 0.244 7.560 -18.066 1.00 37.09 101 ALA A O 1
ATOM 786 N N . ALA A 1 102 ? 1.420 6.561 -16.445 1.00 36.69 102 ALA A N 1
ATOM 787 C CA . ALA A 1 102 ? 0.264 6.301 -15.570 1.00 36.69 102 ALA A CA 1
ATOM 788 C C . ALA A 1 102 ? 0.338 6.971 -14.179 1.00 36.69 102 ALA A C 1
ATOM 790 O O . ALA A 1 102 ? -0.390 6.565 -13.272 1.00 36.69 102 ALA A O 1
ATOM 791 N N . LEU A 1 103 ? 1.204 7.975 -14.012 1.00 41.28 103 LEU A N 1
ATOM 792 C CA . LEU A 1 103 ? 1.199 8.918 -12.884 1.00 41.28 103 LEU A CA 1
ATOM 793 C C . LEU A 1 103 ? 0.863 10.314 -13.407 1.00 41.28 103 LEU A C 1
ATOM 795 O O . LEU A 1 103 ? 0.197 11.051 -12.652 1.00 41.28 103 LEU A O 1
#

Mean predicted aligned error: 7.37 Å

Secondary structure (DSSP, 8-state):
-HHHHHHHHH--B-GGGTTEEBTTEEPPTT----SS--HHHHHHHHHHHHHHHHHHTGGGGGGHHHHHHHHHHH-HHHHHTSHHHHHHHHHSTTTGGGGGG--

Solvent-accessible surface area (backbone atoms only — not comparable to full-atom values): 6034 Å² total; per-residue (Å²): 108,70,68,62,52,49,47,72,75,65,38,80,34,41,66,89,47,66,69,28,23,28,63,69,47,67,68,52,96,88,62,87,74,63,42,76,55,52,72,69,56,22,50,52,51,53,54,49,52,44,50,55,38,25,60,62,33,47,63,53,57,84,50,7,59,58,52,17,55,49,22,69,74,71,32,53,74,54,44,67,71,30,71,64,43,52,54,57,50,68,72,45,81,86,60,57,85,69,60,79,80,79,125

Nearest PDB structures (foldseek):
  6h9d-assembly3_C  TM=7.623E-01  e=6.028E-02  Asticcacaulis excentricus

Radius of gyration: 14.78 Å; Cα contacts (8 Å, |Δi|>4): 109; chains: 1; bounding box: 33×28×41 Å

pLDDT: mean 81.67, std 13.75, range [36.69, 94.56]

Organism: NCBI:txid165179

Sequence (103 aa):
MAVACIKKYEGLHGPKHHPYVGYGHKLLPGEKFSPRMTERQADALLRSDLRKLCAMFRGFGRDSLLLATLAYNVGCGKVMKSRMYAKMFSKNDGTASRCLAAL